Protein AF-A0A9E4PQM8-F1 (afdb_monomer_lite)

pLDDT: mean 93.52, std 3.25, range [84.0, 97.94]

Sequence (75 aa):
KVLRADAGLGNTQPPGCPGIGDEVQVDGVTRIWGDVDCSLALNPVDSLKILRSDAGLPFSQANGCPEVGSPVIVT

Structure (mmCIF, N/CA/C/O backbone):
data_AF-A0A9E4PQM8-F1
#
_entry.id   AF-A0A9E4PQM8-F1
#
loop_
_atom_site.group_PDB
_atom_site.id
_atom_site.type_symbol
_atom_site.label_atom_id
_atom_site.label_alt_id
_atom_site.label_comp_id
_atom_site.label_asym_id
_atom_site.label_entity_id
_atom_site.label_seq_id
_atom_site.pdbx_PDB_ins_code
_atom_site.Cartn_x
_atom_site.Cartn_y
_atom_site.Cartn_z
_atom_site.occupancy
_atom_site.B_iso_or_equiv
_atom_site.auth_seq_id
_atom_site.auth_comp_id
_atom_site.auth_asym_id
_atom_site.auth_atom_id
_atom_site.pdbx_PDB_model_num
ATOM 1 N N . LYS A 1 1 ? 1.481 -9.698 6.623 1.00 84.94 1 LYS A N 1
ATOM 2 C CA . LYS A 1 1 ? 2.595 -9.982 5.677 1.00 84.94 1 LYS A CA 1
ATOM 3 C C . LYS A 1 1 ? 3.534 -8.790 5.550 1.00 84.94 1 LYS A C 1
ATOM 5 O O . LYS A 1 1 ? 4.724 -9.017 5.695 1.00 84.94 1 LYS A O 1
ATOM 10 N N . VAL A 1 2 ? 3.001 -7.570 5.412 1.00 93.81 2 VAL A N 1
ATOM 11 C CA . VAL A 1 2 ? 3.753 -6.299 5.481 1.00 93.81 2 VAL A CA 1
ATOM 12 C C . VAL A 1 2 ? 4.677 -6.250 6.710 1.00 93.81 2 VAL A C 1
ATOM 14 O O . VAL A 1 2 ? 5.882 -6.263 6.536 1.00 93.81 2 VAL A O 1
ATOM 17 N N . LEU A 1 3 ? 4.156 -6.475 7.927 1.00 93.75 3 LEU A N 1
ATOM 18 C CA . LEU A 1 3 ? 4.988 -6.484 9.152 1.00 93.75 3 LEU A CA 1
ATOM 19 C C . LEU A 1 3 ? 6.168 -7.461 9.129 1.00 93.75 3 LEU A C 1
ATOM 21 O O . LEU A 1 3 ? 7.206 -7.196 9.724 1.00 93.75 3 LEU A O 1
ATOM 25 N N . ARG A 1 4 ? 6.025 -8.604 8.449 1.00 94.75 4 ARG A N 1
ATOM 26 C CA . ARG A 1 4 ? 7.150 -9.531 8.284 1.00 94.75 4 ARG A CA 1
ATOM 27 C C . ARG A 1 4 ? 8.180 -8.946 7.323 1.00 94.75 4 ARG A C 1
ATOM 29 O O . ARG A 1 4 ? 9.356 -8.967 7.656 1.00 94.75 4 ARG A O 1
ATOM 36 N N . ALA A 1 5 ? 7.728 -8.423 6.183 1.00 92.12 5 ALA A N 1
ATOM 37 C CA . ALA A 1 5 ? 8.583 -7.777 5.193 1.00 92.12 5 ALA A CA 1
ATOM 38 C C . ALA A 1 5 ? 9.391 -6.626 5.812 1.00 92.12 5 ALA A C 1
ATOM 40 O O . ALA A 1 5 ? 10.616 -6.639 5.725 1.00 92.12 5 ALA A O 1
ATOM 41 N N . ASP A 1 6 ? 8.725 -5.719 6.531 1.00 89.81 6 ASP A N 1
ATOM 42 C CA . ASP A 1 6 ? 9.358 -4.551 7.161 1.00 89.81 6 ASP A CA 1
ATOM 43 C C . ASP A 1 6 ? 10.378 -4.952 8.236 1.00 89.81 6 ASP A C 1
ATOM 45 O O . ASP A 1 6 ? 11.370 -4.263 8.461 1.00 89.81 6 ASP A O 1
ATOM 49 N N . ALA A 1 7 ? 10.153 -6.089 8.900 1.00 90.94 7 ALA A N 1
ATOM 50 C CA . ALA A 1 7 ? 11.069 -6.658 9.885 1.00 90.94 7 ALA A CA 1
ATOM 51 C C . ALA A 1 7 ? 12.238 -7.444 9.255 1.00 90.94 7 ALA A C 1
ATOM 53 O O . ALA A 1 7 ? 12.978 -8.117 9.974 1.00 90.94 7 ALA A O 1
ATOM 54 N N . GLY A 1 8 ? 12.386 -7.428 7.924 1.00 89.06 8 GLY A N 1
ATOM 55 C CA . GLY A 1 8 ? 13.392 -8.217 7.206 1.00 89.06 8 GLY A CA 1
ATOM 56 C C . GLY A 1 8 ? 13.143 -9.727 7.277 1.00 89.06 8 GLY A C 1
ATOM 57 O O . GLY A 1 8 ? 14.041 -10.529 7.025 1.00 89.06 8 GLY A O 1
ATOM 58 N N . LEU A 1 9 ? 11.927 -10.137 7.645 1.00 89.50 9 LEU A N 1
ATOM 59 C CA . LEU A 1 9 ? 11.528 -11.533 7.707 1.00 89.50 9 LEU A CA 1
ATOM 60 C C . LEU A 1 9 ? 10.909 -11.946 6.373 1.00 89.50 9 LEU A C 1
ATOM 62 O O . LEU A 1 9 ? 10.065 -11.252 5.804 1.00 89.50 9 LEU A O 1
ATOM 66 N N . GLY A 1 10 ? 11.261 -13.149 5.919 1.00 84.00 10 GLY A N 1
ATOM 67 C CA . GLY A 1 10 ? 10.663 -13.736 4.725 1.00 84.00 10 GLY A CA 1
ATOM 68 C C . GLY A 1 10 ? 9.133 -13.712 4.791 1.00 84.00 10 GLY A C 1
ATOM 69 O O . GLY A 1 10 ? 8.519 -14.100 5.801 1.00 84.00 10 GLY A O 1
ATOM 70 N N . ASN A 1 11 ? 8.523 -13.261 3.700 1.00 84.06 11 ASN A N 1
ATOM 71 C CA . ASN A 1 11 ? 7.093 -13.339 3.462 1.00 84.06 11 ASN A CA 1
ATOM 72 C C . ASN A 1 11 ? 6.861 -14.071 2.133 1.00 84.06 11 ASN A C 1
ATOM 74 O O . ASN A 1 11 ? 7.575 -13.847 1.164 1.00 84.06 11 ASN A O 1
ATOM 78 N N . THR A 1 12 ? 5.900 -14.992 2.114 1.00 85.88 12 THR A N 1
ATOM 79 C CA . THR A 1 12 ? 5.496 -15.710 0.905 1.00 85.88 12 THR A CA 1
ATOM 80 C C . THR A 1 12 ? 4.097 -15.269 0.505 1.00 85.88 12 THR A C 1
ATOM 82 O O . THR A 1 12 ? 3.177 -15.169 1.332 1.00 85.88 12 THR A O 1
ATOM 85 N N . GLN A 1 13 ? 3.944 -14.968 -0.779 1.00 89.25 13 GLN A N 1
ATOM 86 C CA . GLN A 1 13 ? 2.656 -14.679 -1.389 1.00 89.25 13 GLN A CA 1
ATOM 87 C C . GLN A 1 13 ? 2.159 -15.912 -2.148 1.00 89.25 13 GLN A C 1
ATOM 89 O O . GLN A 1 13 ? 2.980 -16.681 -2.653 1.00 89.25 13 GLN A O 1
ATOM 94 N N . PRO A 1 14 ? 0.835 -16.159 -2.182 1.00 90.19 14 PRO A N 1
ATOM 95 C CA . PRO A 1 14 ? 0.269 -17.199 -3.022 1.00 90.19 14 PRO A CA 1
ATOM 96 C C . PRO A 1 14 ? 0.632 -16.960 -4.493 1.00 90.19 14 PRO A C 1
ATOM 98 O O . PRO A 1 14 ? 0.797 -15.804 -4.894 1.00 90.19 14 PRO A O 1
ATOM 101 N N . PRO A 1 15 ? 0.718 -18.023 -5.310 1.00 90.62 15 PRO A N 1
ATOM 102 C CA . PRO A 1 15 ? 0.893 -17.880 -6.750 1.00 90.62 15 PRO A CA 1
ATOM 103 C C . PRO A 1 15 ? -0.156 -16.935 -7.349 1.00 90.62 15 PRO A C 1
ATOM 105 O O . PRO A 1 15 ? -1.339 -17.045 -7.033 1.00 90.62 15 PRO A O 1
ATOM 108 N N . GLY A 1 16 ? 0.284 -16.016 -8.211 1.00 89.00 16 GLY A N 1
ATOM 109 C CA . GLY A 1 16 ? -0.585 -15.022 -8.852 1.00 89.00 16 GLY A CA 1
ATOM 110 C C . GLY A 1 16 ? -0.822 -13.743 -8.043 1.00 89.00 16 GLY A C 1
ATOM 111 O O . GLY A 1 16 ? -1.473 -12.836 -8.549 1.00 89.00 16 GLY A O 1
ATOM 112 N N . CYS A 1 17 ? -0.288 -13.631 -6.822 1.00 90.88 17 CYS A N 1
ATOM 113 C CA . CYS A 1 17 ? -0.265 -12.371 -6.078 1.00 90.88 17 CYS A CA 1
ATOM 114 C C . CYS A 1 17 ? 1.109 -11.689 -6.197 1.00 90.88 17 CYS A C 1
ATOM 116 O O . CYS A 1 17 ? 2.124 -12.389 -6.140 1.00 90.88 17 CYS A O 1
ATOM 118 N N . PRO A 1 18 ? 1.163 -10.348 -6.286 1.00 93.75 18 PRO A N 1
ATOM 119 C CA . PRO A 1 18 ? 2.426 -9.615 -6.249 1.00 93.75 18 PRO A CA 1
ATOM 120 C C . PRO A 1 18 ? 3.150 -9.814 -4.913 1.00 93.75 18 PRO A C 1
ATOM 122 O O . PRO A 1 18 ? 2.519 -9.948 -3.854 1.00 93.75 18 PRO A O 1
ATOM 125 N N . GLY A 1 19 ? 4.481 -9.835 -4.967 1.00 93.75 19 GLY A N 1
ATOM 126 C CA . GLY A 1 19 ? 5.360 -9.835 -3.807 1.00 93.75 19 GLY A CA 1
ATOM 127 C C . GLY A 1 19 ? 5.229 -8.537 -3.016 1.00 93.75 19 GLY A C 1
ATOM 128 O O . GLY A 1 19 ? 4.931 -7.483 -3.568 1.00 93.75 19 GLY A O 1
ATOM 129 N N . ILE A 1 20 ? 5.419 -8.596 -1.693 1.00 94.38 20 ILE A N 1
ATOM 130 C CA . ILE A 1 20 ? 5.507 -7.359 -0.903 1.00 94.38 20 ILE A CA 1
ATOM 131 C C . ILE A 1 20 ? 6.789 -6.624 -1.313 1.00 94.38 20 ILE A C 1
ATOM 133 O O . ILE A 1 20 ? 7.863 -7.221 -1.253 1.00 94.38 20 ILE A O 1
ATOM 137 N N . GLY A 1 21 ? 6.665 -5.350 -1.686 1.00 93.56 21 GLY A N 1
ATOM 138 C CA . GLY A 1 21 ? 7.745 -4.517 -2.217 1.00 93.56 21 GLY A CA 1
ATOM 139 C C . GLY A 1 21 ? 7.781 -4.414 -3.745 1.00 93.56 21 GLY A C 1
ATOM 140 O O . GLY A 1 21 ? 8.513 -3.573 -4.258 1.00 93.56 21 GLY A O 1
ATOM 141 N N . ASP A 1 22 ? 6.991 -5.212 -4.469 1.00 94.69 22 ASP A N 1
ATOM 142 C CA . ASP A 1 22 ? 6.926 -5.133 -5.931 1.00 94.69 22 ASP A CA 1
ATOM 143 C C . ASP A 1 22 ? 6.218 -3.847 -6.384 1.00 94.69 22 ASP A C 1
ATOM 145 O O . ASP A 1 22 ? 5.247 -3.405 -5.763 1.00 94.69 22 ASP A O 1
ATOM 149 N N . GLU A 1 23 ? 6.658 -3.275 -7.504 1.00 96.25 23 GLU A N 1
ATOM 150 C CA . GLU A 1 23 ? 5.902 -2.232 -8.199 1.00 96.25 23 GLU A CA 1
ATOM 151 C C . GLU A 1 23 ? 4.723 -2.853 -8.963 1.00 96.25 23 GLU A C 1
ATOM 153 O O . GLU A 1 23 ? 4.894 -3.777 -9.760 1.00 96.25 23 GLU A O 1
ATOM 158 N N . VAL A 1 24 ? 3.517 -2.333 -8.732 1.00 96.31 24 VAL A N 1
ATOM 159 C CA . VAL A 1 24 ? 2.259 -2.817 -9.317 1.00 96.31 24 VAL A CA 1
ATOM 160 C C . VAL A 1 24 ? 1.414 -1.664 -9.855 1.00 96.31 24 VAL A C 1
ATOM 162 O O . VAL A 1 24 ? 1.495 -0.548 -9.341 1.00 96.31 24 VAL A O 1
ATOM 165 N N . GLN A 1 25 ? 0.561 -1.913 -10.853 1.00 96.56 25 GLN A N 1
ATOM 166 C CA . GLN A 1 25 ? -0.477 -0.957 -11.247 1.00 96.56 25 GLN A CA 1
ATOM 167 C C . GLN A 1 25 ? -1.769 -1.258 -10.493 1.00 96.56 25 GLN A C 1
ATOM 169 O O . GLN A 1 25 ? -2.302 -2.363 -10.573 1.00 96.56 25 GLN A O 1
ATOM 174 N N . VAL A 1 26 ? -2.288 -0.257 -9.788 1.00 94.69 26 VAL A N 1
ATOM 175 C CA . VAL A 1 26 ? -3.629 -0.291 -9.194 1.00 94.69 26 VAL A CA 1
ATOM 176 C C . VAL A 1 26 ? -4.398 0.901 -9.750 1.00 94.69 26 VAL A C 1
ATOM 178 O O . VAL A 1 26 ? -3.960 2.042 -9.605 1.00 94.69 26 VAL A O 1
ATOM 181 N N . ASP A 1 27 ? -5.508 0.656 -10.441 1.00 90.00 27 ASP A N 1
ATOM 182 C CA . ASP A 1 27 ? -6.321 1.700 -11.089 1.00 90.00 27 ASP A CA 1
ATOM 183 C C . ASP A 1 27 ? -5.502 2.668 -11.976 1.00 90.00 27 ASP A C 1
ATOM 185 O O . ASP A 1 27 ? -5.728 3.878 -11.990 1.00 90.00 27 ASP A O 1
ATOM 189 N N . GLY A 1 28 ? -4.504 2.140 -12.696 1.00 90.94 28 GLY A N 1
A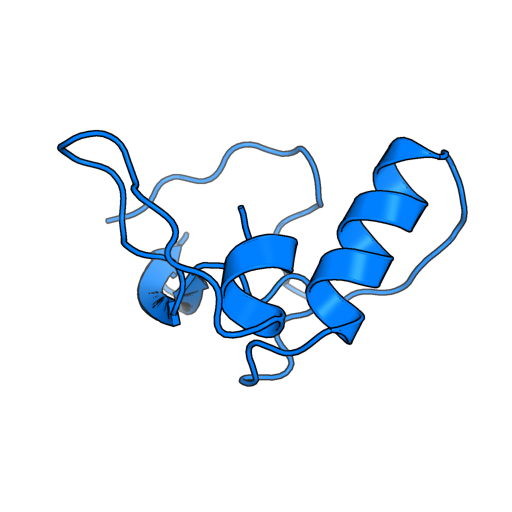TOM 190 C CA . GLY A 1 28 ? -3.633 2.918 -13.591 1.00 90.94 28 GLY A CA 1
ATOM 191 C C . GLY A 1 28 ? -2.581 3.788 -12.893 1.00 90.94 28 GLY A C 1
ATOM 192 O O . GLY A 1 28 ? -1.977 4.646 -13.535 1.00 90.94 28 GLY A O 1
ATOM 193 N N . VAL A 1 29 ? -2.369 3.593 -11.589 1.00 93.81 29 VAL A N 1
ATOM 194 C CA . VAL A 1 29 ? -1.334 4.280 -10.810 1.00 93.81 29 VAL A CA 1
ATOM 195 C C . VAL A 1 29 ? -0.329 3.257 -10.277 1.00 93.81 29 VAL A C 1
ATOM 197 O O . VAL A 1 29 ? -0.712 2.301 -9.592 1.00 93.81 29 VAL A O 1
ATOM 200 N N . THR A 1 30 ? 0.959 3.493 -10.554 1.00 96.00 30 THR A N 1
ATOM 201 C CA . THR A 1 30 ? 2.077 2.709 -10.009 1.00 96.00 30 THR A CA 1
ATOM 202 C C . THR A 1 30 ? 2.130 2.840 -8.491 1.00 96.00 30 THR A C 1
ATOM 204 O O . THR A 1 30 ? 2.147 3.954 -7.965 1.00 96.00 30 THR A O 1
ATOM 207 N N . ARG A 1 31 ? 2.192 1.713 -7.784 1.00 95.62 31 ARG A N 1
ATOM 208 C CA . ARG A 1 31 ? 2.323 1.648 -6.323 1.00 95.62 31 ARG A CA 1
ATOM 209 C C . ARG A 1 31 ? 3.289 0.548 -5.912 1.00 95.62 31 ARG A C 1
ATOM 211 O O . ARG A 1 31 ? 3.470 -0.417 -6.646 1.00 95.62 31 ARG A O 1
ATOM 218 N N . ILE A 1 32 ? 3.856 0.673 -4.716 1.00 95.81 32 ILE A N 1
ATOM 219 C CA . ILE A 1 32 ? 4.636 -0.392 -4.081 1.00 95.81 32 ILE A CA 1
ATOM 220 C C . ILE A 1 32 ? 3.667 -1.287 -3.308 1.00 95.81 32 ILE A C 1
ATOM 222 O O . ILE A 1 32 ? 2.910 -0.819 -2.456 1.00 95.81 32 ILE A O 1
ATOM 226 N N . TRP A 1 33 ? 3.661 -2.586 -3.590 1.00 95.56 33 TRP A N 1
ATOM 227 C CA . TRP A 1 33 ? 2.750 -3.507 -2.925 1.00 95.56 33 TRP A CA 1
ATOM 228 C C . TRP A 1 33 ? 3.109 -3.661 -1.443 1.00 95.56 33 TRP A C 1
ATOM 230 O O . TRP A 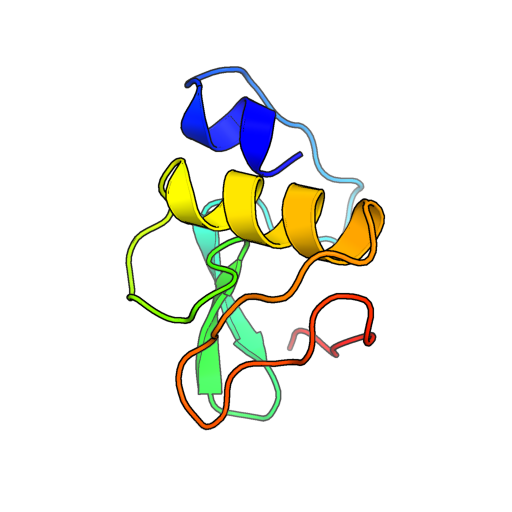1 33 ? 4.15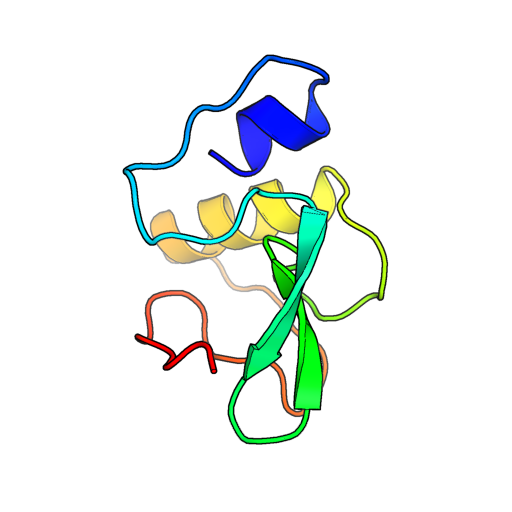3 -4.211 -1.094 1.00 95.56 33 TRP A O 1
ATOM 240 N N . GLY A 1 34 ? 2.226 -3.191 -0.562 1.00 94.81 34 GLY A N 1
ATOM 241 C CA . GLY A 1 34 ? 2.450 -3.159 0.886 1.00 94.81 34 GLY A CA 1
ATOM 242 C C . GLY A 1 34 ? 2.794 -1.780 1.455 1.00 94.81 34 GLY A C 1
ATOM 243 O O . GLY A 1 34 ? 2.757 -1.656 2.673 1.00 94.81 34 GLY A O 1
ATOM 244 N N . ASP A 1 35 ? 3.050 -0.772 0.612 1.00 96.25 35 ASP A N 1
ATOM 245 C CA . ASP A 1 35 ? 3.068 0.644 1.011 1.00 96.25 35 ASP A CA 1
ATOM 246 C C . ASP A 1 35 ? 1.616 1.106 1.201 1.00 96.25 35 ASP A C 1
ATOM 248 O O . ASP A 1 35 ? 0.849 1.283 0.251 1.00 96.25 35 ASP A O 1
ATOM 252 N N . VAL A 1 36 ? 1.208 1.192 2.461 1.00 96.25 36 VAL A N 1
ATOM 253 C CA . VAL A 1 36 ? -0.179 1.405 2.875 1.00 96.25 36 VAL A CA 1
ATOM 254 C C . VAL A 1 36 ? -0.528 2.880 2.819 1.00 96.25 36 VAL A C 1
ATOM 256 O O . VAL A 1 36 ? -1.694 3.228 2.644 1.00 96.25 36 VAL A O 1
ATOM 259 N N . ASP A 1 37 ? 0.449 3.763 2.988 1.00 95.69 37 ASP A N 1
ATOM 260 C CA . ASP A 1 37 ? 0.212 5.200 3.008 1.00 95.69 37 ASP A CA 1
ATOM 261 C C . ASP A 1 37 ? 0.663 5.954 1.767 1.00 95.69 37 ASP A C 1
ATOM 263 O O . ASP A 1 37 ? 0.521 7.181 1.736 1.00 95.69 37 ASP A O 1
ATOM 267 N N . CYS A 1 38 ? 1.102 5.216 0.748 1.00 96.00 38 CYS A N 1
ATOM 268 C CA . CYS A 1 38 ? 1.630 5.714 -0.515 1.00 96.00 38 CYS A CA 1
ATOM 269 C C . CYS A 1 38 ? 2.775 6.710 -0.307 1.00 96.00 38 CYS A C 1
ATOM 271 O O . CYS A 1 38 ? 2.874 7.711 -1.022 1.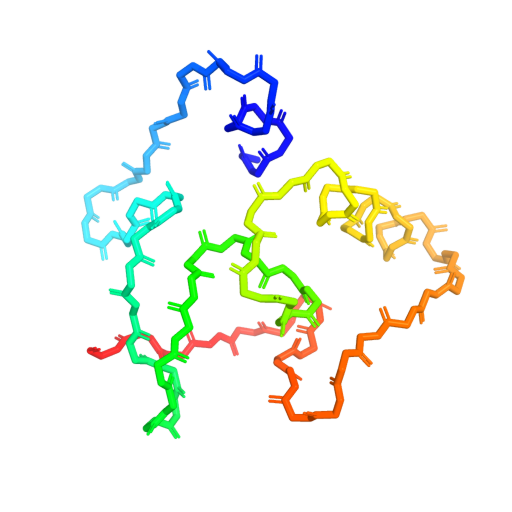00 96.00 38 CYS A O 1
ATOM 273 N N . SER A 1 39 ? 3.622 6.461 0.694 1.00 95.12 39 SER A N 1
ATOM 274 C CA . SER A 1 39 ? 4.804 7.282 0.974 1.00 95.12 39 SER A CA 1
ATOM 275 C C . SER A 1 39 ? 5.967 7.022 0.014 1.00 95.12 39 SER A C 1
ATOM 277 O O . SER A 1 39 ? 6.971 7.733 0.081 1.00 95.12 39 SER A O 1
ATOM 279 N N . LEU A 1 40 ? 5.827 6.050 -0.896 1.00 93.94 40 LEU A N 1
ATOM 280 C CA . LEU A 1 40 ? 6.877 5.510 -1.766 1.00 93.94 40 LEU A CA 1
ATOM 281 C C . LEU A 1 40 ? 7.962 4.752 -0.991 1.00 93.94 40 LEU A C 1
ATOM 283 O O . LEU A 1 40 ? 9.072 4.559 -1.492 1.00 93.94 40 LEU A O 1
ATOM 287 N N . ALA A 1 41 ? 7.653 4.317 0.230 1.00 93.94 41 ALA A N 1
ATOM 288 C CA . ALA A 1 41 ? 8.578 3.603 1.090 1.00 93.94 41 ALA A CA 1
ATOM 289 C C . ALA A 1 41 ? 7.852 2.509 1.869 1.00 93.94 41 ALA A C 1
ATOM 291 O O . ALA A 1 41 ? 7.096 2.808 2.782 1.00 93.94 41 ALA A O 1
ATOM 292 N N . LEU A 1 42 ? 8.183 1.249 1.589 1.00 94.56 42 LEU A N 1
ATOM 293 C CA . LEU A 1 42 ? 7.765 0.123 2.420 1.00 94.56 42 LEU A CA 1
ATOM 294 C C . LEU A 1 42 ? 8.542 0.139 3.745 1.00 94.56 42 LEU A C 1
ATOM 296 O O . LEU A 1 42 ? 9.752 -0.110 3.764 1.00 94.56 42 LEU A O 1
ATOM 300 N N . ASN A 1 43 ? 7.873 0.467 4.847 1.00 95.00 43 ASN A N 1
ATOM 301 C CA . ASN A 1 43 ? 8.510 0.640 6.147 1.00 95.00 43 ASN A CA 1
ATOM 302 C C . ASN A 1 43 ? 7.545 0.346 7.321 1.00 95.00 43 ASN A C 1
ATOM 304 O O . ASN A 1 43 ? 6.337 0.244 7.131 1.00 95.00 43 ASN A O 1
ATOM 308 N N . PRO A 1 44 ? 8.032 0.258 8.578 1.00 96.62 44 PRO A N 1
ATOM 309 C CA . PRO A 1 44 ? 7.189 -0.120 9.719 1.00 96.62 44 PRO A CA 1
ATOM 310 C C . PRO A 1 44 ? 5.945 0.757 9.968 1.00 96.62 44 PRO A C 1
ATOM 312 O O . PRO A 1 44 ? 5.028 0.323 10.674 1.00 96.62 44 PRO A O 1
ATOM 315 N N . VAL A 1 45 ? 5.886 1.977 9.421 1.00 96.69 45 VAL A N 1
ATOM 316 C CA . VAL A 1 45 ? 4.694 2.837 9.479 1.00 96.69 45 VAL A CA 1
ATOM 317 C C . VAL A 1 45 ? 3.515 2.208 8.727 1.00 96.69 45 VAL A C 1
ATOM 319 O O . VAL A 1 45 ? 2.384 2.318 9.205 1.00 96.69 45 VAL A O 1
ATOM 322 N N . ASP A 1 46 ? 3.754 1.479 7.634 1.00 97.06 46 ASP A N 1
ATOM 323 C CA . ASP A 1 46 ? 2.713 0.785 6.863 1.00 97.06 46 ASP A CA 1
ATOM 324 C C . ASP A 1 46 ? 2.015 -0.277 7.705 1.00 97.06 46 ASP A C 1
ATOM 326 O O . ASP A 1 46 ? 0.788 -0.312 7.851 1.00 97.06 46 ASP A O 1
ATOM 330 N N . SER A 1 47 ? 2.825 -1.109 8.353 1.00 96.69 47 SER A N 1
ATOM 331 C CA . SER A 1 47 ? 2.352 -2.123 9.285 1.00 96.69 47 SER A CA 1
ATOM 332 C C . SER A 1 47 ? 1.598 -1.526 10.463 1.00 96.69 47 SER A C 1
ATOM 334 O O . SER A 1 47 ? 0.552 -2.049 10.853 1.00 96.69 47 SER A O 1
ATOM 336 N N . LEU A 1 48 ? 2.086 -0.413 11.017 1.00 96.50 48 LEU A N 1
ATOM 337 C CA . LEU A 1 48 ? 1.382 0.294 12.081 1.00 96.50 48 LEU A CA 1
ATOM 338 C C . LEU A 1 48 ? 0.006 0.778 11.611 1.00 96.50 48 LEU A C 1
ATOM 340 O O . LEU A 1 48 ? -0.960 0.659 12.360 1.00 96.50 48 LEU A O 1
ATOM 344 N N . LYS A 1 49 ? -0.114 1.295 10.387 1.00 97.06 49 LYS A N 1
ATOM 345 C CA . LYS A 1 49 ? -1.395 1.761 9.836 1.00 97.06 49 LYS A CA 1
ATOM 346 C C . LYS A 1 49 ? -2.392 0.623 9.649 1.00 97.06 49 LYS A C 1
ATOM 348 O O . LYS A 1 49 ? -3.546 0.782 10.041 1.00 97.06 49 LYS A O 1
ATOM 353 N N . ILE A 1 50 ? -1.938 -0.544 9.187 1.00 96.25 50 ILE A N 1
ATOM 354 C CA . ILE A 1 50 ? -2.769 -1.760 9.149 1.00 96.25 50 ILE A CA 1
ATOM 355 C C . ILE A 1 50 ? -3.258 -2.124 10.556 1.00 96.25 50 ILE A C 1
ATOM 357 O O . ILE A 1 50 ? -4.451 -2.328 10.751 1.00 96.25 50 ILE A O 1
ATOM 361 N N . LEU A 1 51 ? -2.362 -2.165 11.549 1.00 96.19 51 LEU A N 1
ATOM 362 C CA . LEU A 1 51 ? -2.727 -2.518 12.928 1.00 96.19 51 LEU A CA 1
ATOM 363 C C . LEU A 1 51 ? -3.684 -1.503 13.563 1.00 96.19 51 LEU A C 1
ATOM 365 O O . LEU A 1 51 ? -4.559 -1.881 14.337 1.00 96.19 51 LEU A O 1
ATOM 369 N N . ARG A 1 52 ? -3.538 -0.212 13.245 1.00 97.81 52 ARG A N 1
ATOM 370 C CA . ARG A 1 52 ? -4.474 0.824 13.700 1.00 97.81 52 ARG A CA 1
ATOM 371 C C . ARG A 1 52 ? -5.850 0.634 13.077 1.00 97.81 52 ARG A C 1
ATOM 373 O O . ARG A 1 52 ? -6.824 0.669 13.818 1.00 97.81 52 ARG A O 1
ATOM 380 N N . SER A 1 53 ? -5.916 0.399 11.766 1.00 96.44 53 SER A N 1
ATOM 381 C CA . SER A 1 53 ? -7.166 0.097 11.062 1.00 96.44 53 SER A CA 1
ATOM 382 C C . SER A 1 53 ? -7.874 -1.118 11.674 1.00 96.44 53 SER A C 1
ATOM 384 O O . SER A 1 53 ? -9.039 -1.009 12.050 1.00 96.44 53 SER A O 1
ATOM 386 N N . ASP A 1 54 ? -7.148 -2.223 11.880 1.00 96.62 54 ASP A N 1
ATOM 387 C CA . ASP A 1 54 ? -7.659 -3.456 12.500 1.00 96.62 54 ASP A CA 1
ATOM 388 C C . ASP A 1 54 ? -8.185 -3.223 13.928 1.00 96.62 54 ASP A C 1
ATOM 390 O O . ASP A 1 54 ? -9.258 -3.696 14.298 1.00 96.62 54 ASP A O 1
ATOM 394 N N . ALA A 1 55 ? -7.482 -2.406 14.715 1.00 97.88 55 ALA A N 1
ATOM 395 C CA . ALA A 1 55 ? -7.884 -2.040 16.071 1.00 97.88 55 ALA A CA 1
ATOM 396 C C . ALA A 1 55 ? -8.990 -0.962 16.142 1.00 97.88 55 ALA A C 1
ATOM 398 O O . ALA A 1 55 ? -9.333 -0.521 17.242 1.00 97.88 55 ALA A O 1
ATOM 399 N N . GLY A 1 56 ? -9.517 -0.481 15.009 1.00 96.88 56 GLY A N 1
ATOM 400 C CA . GLY A 1 56 ? -10.497 0.613 14.971 1.00 96.88 56 GLY A CA 1
ATOM 401 C C . GLY A 1 56 ? -9.940 1.963 15.442 1.00 96.88 56 GLY A C 1
ATOM 402 O O . GLY A 1 56 ? -10.686 2.836 15.887 1.00 96.88 56 GLY A O 1
ATOM 403 N N . LEU A 1 57 ? -8.619 2.140 15.384 1.00 97.94 57 LEU A N 1
ATOM 404 C CA . LEU A 1 57 ? -7.927 3.363 15.773 1.00 97.94 57 LEU A CA 1
ATOM 405 C C . LEU A 1 57 ? -7.750 4.301 14.568 1.00 97.94 57 LEU A C 1
ATOM 407 O O . LEU A 1 57 ? -7.454 3.849 13.461 1.00 97.94 57 LEU A O 1
ATOM 411 N N . PRO A 1 58 ? -7.830 5.628 14.771 1.00 96.12 58 PRO A N 1
ATOM 412 C CA . PRO A 1 58 ? -7.696 6.591 13.681 1.00 96.12 58 PRO A CA 1
ATOM 413 C C . PRO A 1 58 ? -6.273 6.605 13.113 1.00 96.12 58 PRO A C 1
ATOM 415 O O . PRO A 1 58 ? -5.304 6.559 13.868 1.00 96.12 58 PRO A O 1
ATOM 418 N N . PHE A 1 59 ? -6.113 6.738 11.802 1.00 96.00 59 PHE A N 1
ATOM 419 C CA . PHE A 1 59 ? -4.821 6.937 11.136 1.00 96.00 59 PHE A CA 1
ATOM 420 C C . PHE A 1 59 ? -5.024 7.758 9.854 1.00 96.00 59 PHE A C 1
ATOM 422 O O . PHE A 1 59 ? -6.156 8.063 9.489 1.00 96.00 59 PHE A O 1
ATOM 429 N N . SER A 1 60 ? -3.936 8.152 9.193 1.00 94.00 60 SER A N 1
ATOM 430 C CA . SER A 1 60 ? -3.978 8.909 7.939 1.00 94.00 60 SER A CA 1
ATOM 431 C C . SER A 1 60 ? -3.271 8.162 6.808 1.00 94.00 60 SER A C 1
ATOM 433 O O . SER A 1 60 ?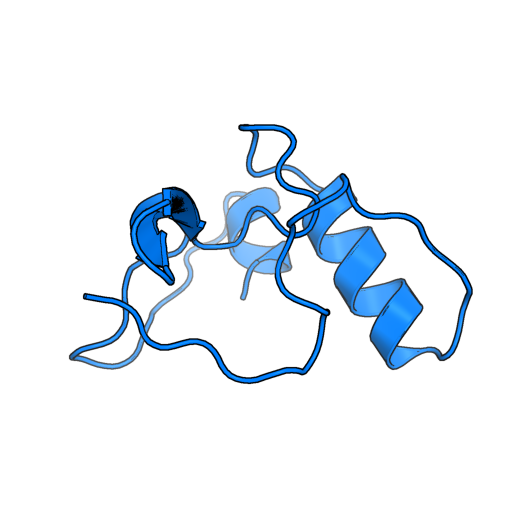 -2.266 7.483 7.030 1.00 94.00 60 SER A O 1
ATOM 435 N N . GLN A 1 61 ? -3.775 8.328 5.588 1.00 93.69 61 GLN A N 1
ATOM 436 C CA . GLN A 1 61 ? -3.128 7.921 4.337 1.00 93.69 61 GLN A CA 1
ATOM 437 C C . GLN A 1 61 ? -2.981 9.149 3.434 1.00 93.69 61 GLN A C 1
ATOM 439 O O . GLN A 1 61 ? -3.698 10.139 3.620 1.00 93.69 61 GLN A O 1
ATOM 444 N N . ALA A 1 62 ? -2.055 9.105 2.473 1.00 92.69 62 ALA A N 1
ATOM 445 C CA . ALA A 1 62 ? -2.013 10.125 1.435 1.00 92.69 62 ALA A CA 1
ATOM 446 C C . ALA A 1 62 ? -3.309 10.107 0.603 1.00 92.69 62 ALA A C 1
ATOM 448 O O . ALA A 1 62 ? -3.988 9.085 0.473 1.00 92.69 62 ALA A O 1
ATOM 449 N N . ASN A 1 63 ? -3.672 11.262 0.040 1.00 90.75 63 ASN A N 1
ATOM 450 C CA . ASN A 1 63 ? -4.843 11.358 -0.827 1.00 90.75 63 ASN A CA 1
ATOM 451 C C . ASN A 1 63 ? -4.652 10.478 -2.078 1.00 90.75 63 ASN A C 1
ATOM 453 O O . ASN A 1 63 ? -3.584 10.499 -2.685 1.00 90.75 63 ASN A O 1
ATOM 457 N N . GLY A 1 64 ? -5.683 9.725 -2.465 1.00 91.06 64 GLY A N 1
ATOM 458 C CA . GLY A 1 64 ? -5.629 8.792 -3.597 1.00 91.06 64 GLY A CA 1
ATOM 459 C C . GLY A 1 64 ? -4.999 7.429 -3.278 1.00 91.06 64 GLY A C 1
ATOM 460 O O . GL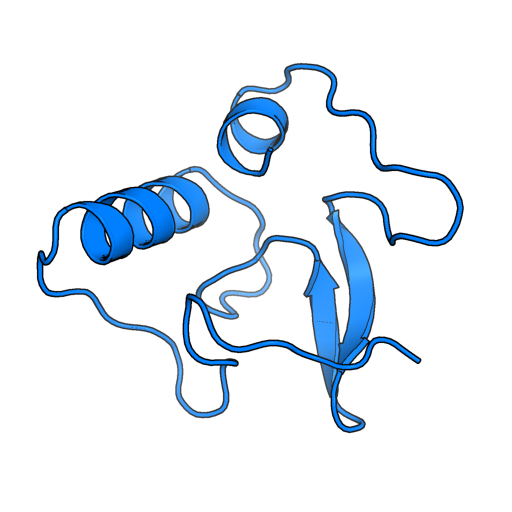Y A 1 64 ? -4.839 6.604 -4.186 1.00 91.06 64 GLY A O 1
ATOM 461 N N . CYS A 1 65 ? -4.657 7.164 -2.012 1.00 94.69 65 CYS A N 1
ATOM 462 C CA . CYS A 1 65 ? -4.353 5.808 -1.571 1.00 94.69 65 CYS A CA 1
ATOM 463 C C . CYS A 1 65 ? -5.609 4.936 -1.545 1.00 94.69 65 CYS A C 1
ATOM 465 O O . CYS A 1 65 ? -6.670 5.416 -1.136 1.00 94.69 65 CYS A O 1
ATOM 467 N N . PRO A 1 66 ? -5.491 3.647 -1.907 1.00 95.00 66 PRO A N 1
ATOM 468 C CA . PRO A 1 66 ? -6.534 2.678 -1.629 1.00 95.00 66 PRO A CA 1
ATOM 469 C C . PRO A 1 66 ? -6.845 2.627 -0.131 1.00 95.00 66 PRO A C 1
ATOM 471 O O . PRO A 1 66 ? -5.941 2.639 0.710 1.00 95.00 66 PRO A O 1
ATOM 474 N N . GLU A 1 67 ? -8.129 2.559 0.199 1.00 93.81 67 GLU A N 1
ATOM 475 C CA . GLU A 1 67 ? -8.579 2.419 1.580 1.00 93.81 67 GLU A CA 1
ATOM 476 C C . GLU A 1 67 ? -8.120 1.074 2.160 1.00 93.81 67 GLU A C 1
ATOM 478 O O . GLU A 1 67 ? -8.242 0.024 1.521 1.00 93.81 67 GLU A O 1
ATOM 483 N N . VAL A 1 68 ? -7.596 1.090 3.388 1.00 94.25 68 VAL A N 1
ATOM 484 C CA . VAL A 1 68 ? -7.194 -0.144 4.074 1.00 94.25 68 VAL A CA 1
ATOM 485 C C . VAL A 1 68 ? -8.410 -1.043 4.289 1.00 94.25 68 VAL A C 1
ATOM 487 O O . VAL A 1 68 ? -9.401 -0.633 4.881 1.00 94.25 68 VAL A O 1
ATOM 490 N N . GLY A 1 69 ? -8.307 -2.292 3.830 1.00 89.94 69 GLY A N 1
ATOM 491 C CA . GLY A 1 69 ? -9.386 -3.281 3.908 1.00 89.94 69 GLY A CA 1
ATOM 492 C C . GLY A 1 69 ? -10.261 -3.350 2.654 1.00 89.94 69 GLY A C 1
ATOM 493 O O . GLY A 1 69 ? -10.977 -4.337 2.481 1.00 89.94 69 GLY A O 1
ATOM 494 N N . SER A 1 70 ? -10.154 -2.375 1.749 1.00 92.25 70 SER A N 1
ATOM 495 C CA . SER A 1 70 ? -10.850 -2.401 0.463 1.00 92.25 70 SER A CA 1
ATOM 496 C C . SER A 1 70 ? -10.067 -3.227 -0.570 1.00 92.25 70 SER A C 1
ATOM 498 O O . SER A 1 70 ? -8.836 -3.151 -0.626 1.00 92.25 70 SER A O 1
ATOM 500 N N . PRO A 1 71 ? -10.746 -4.056 -1.387 1.00 92.25 71 PRO A N 1
ATOM 501 C CA . PRO A 1 71 ? -10.082 -4.821 -2.431 1.00 92.25 71 PRO A CA 1
ATOM 502 C C . PRO A 1 71 ? -9.583 -3.896 -3.543 1.00 92.25 71 PRO A C 1
ATOM 504 O O . PRO A 1 71 ? -10.225 -2.905 -3.882 1.00 92.25 71 PRO A O 1
ATOM 507 N N . VAL A 1 72 ? -8.462 -4.273 -4.152 1.00 93.06 72 VAL A N 1
ATOM 508 C CA . VAL A 1 72 ? -7.883 -3.598 -5.318 1.00 93.06 72 VAL A CA 1
ATOM 509 C C . VAL A 1 72 ? -7.640 -4.611 -6.426 1.00 93.06 72 VAL A C 1
ATOM 511 O O . VAL A 1 72 ? -7.375 -5.785 -6.150 1.00 93.06 72 VAL A O 1
ATOM 514 N N . ILE A 1 73 ? -7.713 -4.162 -7.676 1.00 92.25 73 ILE A N 1
ATOM 515 C CA . ILE A 1 73 ? -7.298 -4.967 -8.823 1.00 92.25 73 ILE A CA 1
ATOM 516 C C . ILE A 1 73 ? -5.875 -4.564 -9.182 1.00 92.25 73 ILE A C 1
ATOM 518 O O . ILE A 1 73 ? -5.595 -3.394 -9.436 1.00 92.25 73 ILE A O 1
ATOM 522 N N . VAL A 1 74 ? -4.989 -5.556 -9.179 1.00 92.44 74 VAL A N 1
ATOM 523 C CA . VAL A 1 74 ? -3.618 -5.415 -9.658 1.00 92.44 74 VAL A CA 1
ATOM 524 C C . VAL A 1 74 ? -3.579 -5.875 -11.110 1.00 92.44 74 VAL A C 1
ATOM 526 O O . VAL A 1 74 ? -4.048 -6.975 -11.412 1.00 92.44 74 VAL A O 1
ATOM 529 N N . THR A 1 75 ? -3.041 -5.031 -11.986 1.00 87.31 75 THR A N 1
ATOM 530 C CA . THR A 1 75 ? -2.877 -5.307 -13.424 1.00 87.31 75 THR A CA 1
ATOM 531 C C . THR A 1 75 ? -1.429 -5.216 -13.860 1.00 87.31 75 THR A C 1
ATOM 533 O O . THR A 1 75 ? -0.709 -4.369 -13.284 1.00 87.31 75 THR A O 1
#

Secondary structure (DSSP, 8-state):
-HHHHHTT----PPTTSPPTT-EEEETTEEEETT-SS-SS--SHHHHHHHHHHHTT------TTPPPTT----B-

Foldseek 3Di:
DLVCVQVVHDDDDPPPDDDQQDFWDWPNDTAGRQQQQRPNDSHVVSVVVLVCVVVVHDDHHPPPGDDRPDDTDTD

Radius of gyration: 11.92 Å; chains: 1; bounding box: 24×29×30 Å